Protein AF-A0AAD1IYG6-F1 (afdb_monomer_lite)

Sequence (129 aa):
MPATPATAAPDPCAASQVAKTVAAVATNTSNYLAANPETDQALTTIAQQQAGPASLASLKAYLDANPQVGSDMQKLQQPLTNLSGRCKLPVTIPQVLGLMQAAQQSGAAQPAAPAAASPVSPAAATGHR

Organism: Mycolicibacterium monacense (NCBI:txid85693)

Structure (mmCIF, N/CA/C/O backbone):
data_AF-A0AAD1IYG6-F1
#
_entry.id   AF-A0AAD1IYG6-F1
#
loop_
_atom_site.group_PDB
_atom_site.id
_atom_site.type_symbol
_atom_site.label_atom_id
_atom_site.label_alt_id
_atom_site.label_comp_id
_atom_site.label_asym_id
_atom_site.label_entity_id
_atom_site.label_seq_id
_atom_site.pdbx_PDB_ins_code
_atom_site.Cartn_x
_atom_site.Cartn_y
_atom_site.Cartn_z
_atom_site.occupancy
_atom_site.B_iso_or_equiv
_atom_site.auth_seq_id
_atom_site.auth_comp_id
_atom_site.auth_asym_id
_atom_site.auth_atom_id
_atom_site.pdbx_PDB_model_num
ATOM 1 N N . MET A 1 1 ? 24.039 2.087 -46.076 1.00 47.62 1 MET A N 1
ATOM 2 C CA . MET A 1 1 ? 22.721 2.226 -45.417 1.00 47.62 1 MET A CA 1
ATOM 3 C C . MET A 1 1 ? 22.950 2.113 -43.918 1.00 47.62 1 MET A C 1
ATOM 5 O O . MET A 1 1 ? 23.668 1.190 -43.545 1.00 47.62 1 MET A O 1
ATOM 9 N N . PRO A 1 2 ? 22.460 3.033 -43.071 1.00 52.16 2 PRO A N 1
ATOM 10 C CA . PRO A 1 2 ? 22.592 2.865 -41.630 1.00 52.16 2 PRO A CA 1
ATOM 11 C C . PRO A 1 2 ? 21.706 1.695 -41.185 1.00 52.16 2 PRO A C 1
ATOM 13 O O . PRO A 1 2 ? 20.544 1.605 -41.578 1.00 52.16 2 PRO A O 1
ATOM 16 N N . ALA A 1 3 ? 22.282 0.772 -40.417 1.00 55.09 3 ALA A N 1
ATOM 17 C CA . ALA A 1 3 ? 21.564 -0.352 -39.839 1.00 55.09 3 ALA A CA 1
ATOM 18 C C . ALA A 1 3 ? 20.561 0.170 -38.803 1.00 55.09 3 ALA A C 1
ATOM 20 O O . ALA A 1 3 ? 20.937 0.870 -37.863 1.00 55.09 3 ALA A O 1
ATOM 21 N N . THR A 1 4 ? 19.284 -0.169 -38.970 1.00 54.47 4 THR A N 1
ATOM 22 C CA . THR A 1 4 ? 18.278 -0.005 -37.920 1.00 54.47 4 THR A CA 1
ATOM 23 C C . THR A 1 4 ? 18.722 -0.810 -36.699 1.00 54.47 4 THR A C 1
ATOM 25 O O . THR A 1 4 ? 18.929 -2.020 -36.844 1.00 54.47 4 THR A O 1
ATOM 28 N N . PRO A 1 5 ? 18.883 -0.198 -35.511 1.00 55.72 5 PRO A N 1
ATOM 29 C CA . PRO A 1 5 ? 19.159 -0.967 -34.311 1.00 55.72 5 PRO A CA 1
ATOM 30 C C . PRO A 1 5 ? 17.993 -1.933 -34.103 1.00 55.72 5 PRO A C 1
ATOM 32 O O . PRO A 1 5 ? 16.830 -1.524 -34.084 1.00 55.72 5 PRO A O 1
ATOM 35 N N . ALA A 1 6 ? 18.301 -3.225 -33.995 1.00 56.22 6 ALA A N 1
ATOM 36 C CA . ALA A 1 6 ? 17.322 -4.218 -33.593 1.00 56.22 6 ALA A CA 1
ATOM 37 C C . ALA A 1 6 ? 16.763 -3.769 -32.240 1.00 56.22 6 ALA A C 1
ATOM 39 O O . ALA A 1 6 ? 17.491 -3.716 -31.248 1.00 56.22 6 ALA A O 1
ATOM 40 N N . THR A 1 7 ? 15.492 -3.366 -32.210 1.00 59.81 7 THR A N 1
ATOM 41 C CA . THR A 1 7 ? 14.829 -3.039 -30.951 1.00 59.81 7 THR A CA 1
ATOM 42 C C . THR A 1 7 ? 14.730 -4.350 -30.191 1.00 59.81 7 THR A C 1
ATOM 44 O O . THR A 1 7 ? 13.936 -5.217 -30.552 1.00 59.81 7 THR A O 1
ATOM 47 N N . ALA A 1 8 ? 15.602 -4.540 -29.200 1.00 62.06 8 ALA A N 1
ATOM 48 C CA . ALA A 1 8 ? 15.489 -5.663 -28.289 1.00 62.06 8 ALA A CA 1
ATOM 49 C C . ALA A 1 8 ? 14.062 -5.663 -27.729 1.00 62.06 8 ALA A C 1
ATOM 51 O O . ALA A 1 8 ? 13.551 -4.610 -27.330 1.00 62.06 8 ALA A O 1
ATOM 52 N N . ALA A 1 9 ? 13.403 -6.825 -27.747 1.00 64.31 9 ALA A N 1
ATOM 53 C CA . ALA A 1 9 ? 12.106 -6.967 -27.106 1.00 64.31 9 ALA A CA 1
ATOM 54 C C . ALA A 1 9 ? 12.222 -6.450 -25.658 1.00 64.31 9 ALA A C 1
ATOM 56 O O . ALA A 1 9 ? 13.238 -6.725 -25.012 1.00 64.31 9 ALA A O 1
ATOM 57 N N . PRO A 1 10 ? 11.242 -5.679 -25.150 1.00 68.62 10 PRO A N 1
ATOM 58 C CA . PRO A 1 10 ? 11.333 -5.114 -23.813 1.00 68.62 10 PRO A CA 1
ATOM 59 C C . PRO A 1 10 ? 11.577 -6.222 -22.790 1.00 68.62 10 PRO A C 1
ATOM 61 O O . PRO A 1 10 ? 10.782 -7.157 -22.704 1.00 68.62 10 PRO A O 1
ATOM 64 N N . ASP A 1 11 ? 12.658 -6.107 -22.018 1.00 80.12 11 ASP A N 1
ATOM 65 C CA . ASP A 1 11 ? 12.916 -7.026 -20.914 1.00 80.12 11 ASP A CA 1
ATOM 66 C C . ASP A 1 11 ? 11.735 -6.926 -19.928 1.00 80.12 11 ASP A C 1
ATOM 68 O O . ASP A 1 11 ? 11.467 -5.834 -19.407 1.00 80.12 11 ASP A O 1
ATOM 72 N N . PRO A 1 12 ? 10.990 -8.023 -19.684 1.00 75.25 12 PRO A N 1
ATOM 73 C CA . PRO A 1 12 ? 9.839 -8.015 -18.784 1.00 75.25 12 PRO A CA 1
ATOM 74 C C . PRO A 1 12 ? 10.219 -7.659 -17.339 1.00 75.25 12 PRO A C 1
ATOM 76 O O . PRO A 1 12 ? 9.344 -7.289 -16.561 1.00 75.25 12 PRO A O 1
ATOM 79 N N . CYS A 1 13 ? 11.503 -7.745 -16.998 1.00 86.19 13 CYS A N 1
ATOM 80 C CA . CYS A 1 13 ? 12.087 -7.441 -15.701 1.00 86.19 13 CYS A CA 1
ATOM 81 C C . CYS A 1 13 ? 12.861 -6.120 -15.675 1.00 86.19 13 CYS A C 1
ATOM 83 O O . CYS A 1 13 ? 13.423 -5.761 -14.638 1.00 86.19 13 CYS A O 1
ATOM 85 N N . ALA A 1 14 ? 12.862 -5.360 -16.775 1.00 88.81 14 ALA A N 1
ATOM 86 C CA . ALA A 1 14 ? 13.403 -4.010 -16.770 1.00 88.81 14 ALA A CA 1
ATOM 87 C C . ALA A 1 14 ? 12.715 -3.154 -15.697 1.00 88.81 14 ALA A C 1
ATOM 89 O O . ALA A 1 14 ? 11.498 -3.223 -15.504 1.00 88.81 14 ALA A O 1
ATOM 90 N N . ALA A 1 15 ? 13.476 -2.256 -15.069 1.00 85.94 15 ALA A N 1
ATOM 91 C CA . ALA A 1 15 ? 12.954 -1.321 -14.071 1.00 85.94 15 ALA A CA 1
ATOM 92 C C . ALA A 1 15 ? 11.746 -0.510 -14.586 1.00 85.94 15 ALA A C 1
ATOM 94 O O . ALA A 1 15 ? 10.819 -0.225 -13.833 1.00 85.94 15 ALA A O 1
ATOM 95 N N . SER A 1 16 ? 11.708 -0.195 -15.885 1.00 86.69 16 SER A N 1
ATOM 96 C CA . SER A 1 16 ? 10.571 0.478 -16.522 1.00 86.69 16 SER A CA 1
ATOM 97 C C . SER A 1 16 ? 9.292 -0.370 -16.537 1.00 86.69 16 SER A C 1
ATOM 99 O O . SER A 1 16 ? 8.202 0.182 -16.395 1.00 86.69 16 SER A O 1
ATOM 101 N N . GLN A 1 17 ? 9.389 -1.697 -16.665 1.00 88.81 17 GLN A N 1
ATOM 102 C CA . GLN A 1 17 ? 8.239 -2.606 -16.569 1.00 88.81 17 GLN A CA 1
ATOM 103 C C . GLN A 1 17 ? 7.797 -2.811 -15.118 1.00 88.81 17 GLN A C 1
ATOM 105 O O . GLN A 1 17 ? 6.596 -2.858 -14.841 1.00 88.81 17 GLN A O 1
ATOM 110 N N . VAL A 1 18 ? 8.747 -2.834 -14.177 1.00 88.88 18 VAL A N 1
ATOM 111 C CA . VAL A 1 18 ? 8.444 -2.813 -12.738 1.00 88.88 18 VAL A CA 1
ATOM 112 C C . VAL A 1 18 ? 7.662 -1.553 -12.378 1.00 88.88 18 VAL A C 1
ATOM 114 O O . VAL A 1 18 ? 6.582 -1.654 -11.801 1.00 88.88 18 VAL A O 1
ATOM 117 N N . ALA A 1 19 ? 8.135 -0.378 -12.797 1.00 90.19 19 ALA A N 1
ATOM 118 C CA . ALA A 1 19 ? 7.451 0.890 -12.554 1.00 90.19 19 ALA A CA 1
ATOM 119 C C . ALA A 1 19 ? 6.042 0.923 -13.169 1.00 90.19 19 ALA A C 1
ATOM 121 O O . ALA A 1 19 ? 5.095 1.332 -12.500 1.00 90.19 19 ALA A O 1
ATOM 122 N N . LYS A 1 20 ? 5.872 0.433 -14.407 1.00 91.12 20 LYS A N 1
ATOM 123 C CA . LYS A 1 20 ? 4.544 0.296 -15.037 1.00 91.12 20 LYS A CA 1
ATOM 124 C C . LYS A 1 20 ? 3.612 -0.609 -14.235 1.00 91.12 20 LYS A C 1
ATOM 126 O O . LYS A 1 20 ? 2.438 -0.291 -14.081 1.00 91.12 20 LYS A O 1
ATOM 131 N N . THR A 1 21 ? 4.134 -1.712 -13.707 1.00 91.56 21 THR A N 1
ATOM 132 C CA . THR A 1 21 ? 3.357 -2.642 -12.879 1.00 91.56 21 THR A CA 1
ATOM 133 C C . THR A 1 21 ? 2.930 -1.981 -11.573 1.00 91.56 21 THR A C 1
ATOM 135 O O . THR A 1 21 ? 1.760 -2.058 -11.209 1.00 91.56 21 THR A O 1
ATOM 138 N N . VAL A 1 22 ? 3.840 -1.273 -10.899 1.00 92.75 22 VAL A N 1
ATOM 139 C CA . VAL A 1 22 ? 3.526 -0.506 -9.682 1.00 92.75 22 VAL A CA 1
ATOM 140 C C . VAL A 1 22 ? 2.464 0.558 -9.965 1.00 92.75 22 VAL A C 1
ATOM 142 O O . VAL A 1 22 ? 1.501 0.664 -9.210 1.00 92.75 22 VAL A O 1
ATOM 145 N N . ALA A 1 23 ? 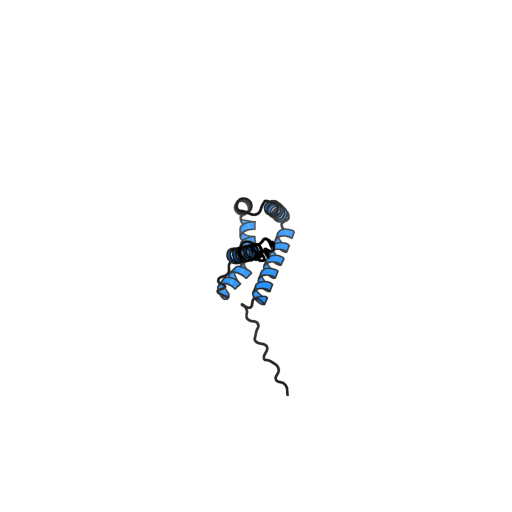2.589 1.296 -11.072 1.00 94.31 23 ALA A N 1
ATOM 146 C CA . ALA A 1 23 ? 1.595 2.286 -11.479 1.00 94.31 23 ALA A CA 1
ATOM 147 C C . ALA A 1 23 ? 0.215 1.648 -11.705 1.00 94.31 23 ALA A C 1
ATOM 149 O O . ALA A 1 23 ? -0.777 2.154 -11.191 1.00 94.31 23 ALA A O 1
ATOM 150 N N . ALA A 1 24 ? 0.148 0.504 -12.393 1.00 94.88 24 ALA A N 1
ATOM 151 C CA . ALA A 1 24 ? -1.108 -0.214 -12.606 1.00 94.88 24 ALA A CA 1
ATOM 152 C C . ALA A 1 24 ? -1.744 -0.693 -11.288 1.00 94.88 24 ALA A C 1
ATOM 154 O O . ALA A 1 24 ? -2.951 -0.551 -11.099 1.00 94.88 24 ALA A O 1
ATOM 155 N N . VAL A 1 25 ? -0.944 -1.218 -10.353 1.00 95.81 25 VAL A N 1
ATOM 156 C CA . VAL A 1 25 ? -1.416 -1.608 -9.011 1.00 95.81 25 VAL A CA 1
ATOM 157 C C . VAL A 1 25 ? -1.958 -0.401 -8.247 1.00 95.81 25 VAL A C 1
ATOM 159 O O . VAL A 1 25 ? -3.028 -0.494 -7.642 1.00 95.81 25 VAL A O 1
ATOM 162 N N . ALA A 1 26 ? -1.260 0.736 -8.301 1.00 96.25 26 ALA A N 1
ATOM 163 C CA . ALA A 1 26 ? -1.702 1.969 -7.662 1.00 96.25 26 ALA A CA 1
ATOM 164 C C . ALA A 1 26 ? -3.028 2.459 -8.264 1.00 96.25 26 ALA A C 1
ATOM 166 O O . ALA A 1 26 ? -3.975 2.679 -7.518 1.00 96.25 26 ALA A O 1
ATOM 167 N N . THR A 1 27 ? -3.143 2.530 -9.595 1.00 97.94 27 THR A N 1
ATOM 168 C CA . THR A 1 27 ? -4.389 2.914 -10.279 1.00 97.94 27 THR A CA 1
ATOM 169 C C . THR A 1 27 ? -5.548 1.988 -9.919 1.00 97.94 27 THR A C 1
ATOM 171 O O . THR A 1 27 ? -6.637 2.461 -9.602 1.00 97.94 27 THR A O 1
ATOM 174 N N . ASN A 1 28 ? -5.329 0.672 -9.919 1.00 97.44 28 ASN A N 1
ATOM 175 C CA . ASN A 1 28 ? -6.384 -0.280 -9.576 1.00 97.44 28 ASN A CA 1
ATOM 176 C C . ASN A 1 28 ? -6.802 -0.160 -8.107 1.00 97.44 28 ASN A C 1
ATOM 178 O O . ASN A 1 28 ? -7.990 -0.240 -7.804 1.00 97.44 28 ASN A O 1
ATOM 182 N N . THR A 1 29 ? -5.846 0.083 -7.208 1.00 97.44 29 THR A N 1
ATOM 183 C CA . THR A 1 29 ? -6.136 0.369 -5.797 1.00 97.44 29 THR A CA 1
ATOM 184 C C . THR A 1 29 ? -6.938 1.658 -5.652 1.00 97.44 29 THR A C 1
ATOM 186 O O . THR A 1 29 ? -7.952 1.652 -4.963 1.00 97.44 29 THR A O 1
ATOM 189 N N . SER A 1 30 ? -6.561 2.737 -6.345 1.00 97.62 30 SER A N 1
ATOM 190 C CA . SER A 1 30 ? -7.327 3.991 -6.346 1.00 97.62 30 SER A CA 1
ATOM 191 C C . SER A 1 30 ? -8.767 3.783 -6.817 1.00 97.62 30 SER A C 1
ATOM 193 O O . SER A 1 30 ? -9.692 4.249 -6.160 1.00 97.62 30 SER A O 1
ATOM 195 N N . ASN A 1 31 ? -8.972 3.039 -7.908 1.00 98.44 31 ASN A N 1
ATOM 196 C CA . ASN A 1 31 ? -10.312 2.734 -8.416 1.00 98.44 31 ASN A CA 1
ATOM 197 C C . ASN A 1 31 ? -11.131 1.905 -7.418 1.00 98.44 31 ASN A C 1
ATOM 199 O O . ASN A 1 31 ? -12.315 2.168 -7.225 1.00 98.44 31 ASN A O 1
ATOM 203 N N . TYR A 1 32 ? -10.503 0.916 -6.774 1.00 98.12 32 TYR A N 1
ATOM 204 C CA . TYR A 1 32 ? -11.151 0.117 -5.738 1.00 98.12 32 TYR A CA 1
ATOM 205 C C . TYR A 1 32 ? -11.583 0.985 -4.556 1.00 98.12 32 TYR A C 1
ATOM 207 O O . TYR A 1 32 ? -12.734 0.903 -4.143 1.00 98.12 32 TYR A O 1
ATOM 215 N N . LEU A 1 33 ? -10.696 1.833 -4.033 1.00 98.00 33 LEU A N 1
ATOM 216 C CA . LEU A 1 33 ? -11.011 2.692 -2.891 1.00 98.00 33 LEU A CA 1
ATOM 217 C C . LEU A 1 33 ? -12.119 3.694 -3.231 1.00 98.00 33 LEU A C 1
ATOM 219 O O . LEU A 1 33 ? -13.086 3.798 -2.485 1.00 98.00 33 LEU A O 1
ATOM 223 N N . ALA A 1 34 ? -12.072 4.321 -4.408 1.00 98.00 34 ALA A N 1
ATOM 224 C CA . ALA A 1 34 ? -13.140 5.214 -4.863 1.00 98.00 34 ALA A CA 1
ATOM 225 C C . ALA A 1 34 ? -14.512 4.515 -4.969 1.00 98.00 34 ALA A C 1
ATOM 227 O O . ALA A 1 34 ? -15.545 5.137 -4.728 1.00 98.00 34 ALA A O 1
ATOM 228 N N . ALA A 1 35 ? -14.533 3.221 -5.307 1.00 98.44 35 ALA A N 1
ATOM 229 C CA . ALA A 1 35 ? -15.750 2.408 -5.336 1.00 98.44 35 ALA A CA 1
ATOM 230 C C . ALA A 1 35 ? -16.177 1.877 -3.951 1.00 98.44 35 ALA A C 1
ATOM 232 O O . ALA A 1 35 ? -17.300 1.397 -3.806 1.00 98.44 35 ALA A O 1
ATOM 233 N N . ASN A 1 36 ? -15.306 1.963 -2.941 1.00 98.12 36 ASN A N 1
ATOM 234 C CA . ASN A 1 36 ? -15.524 1.475 -1.579 1.00 98.12 36 ASN A CA 1
ATOM 235 C C . ASN A 1 36 ? -15.283 2.617 -0.569 1.00 98.12 36 ASN A C 1
ATOM 237 O O . ASN A 1 36 ? -14.283 2.595 0.152 1.00 98.12 36 ASN A O 1
ATOM 241 N N . PRO A 1 37 ? -16.185 3.617 -0.488 1.00 98.06 37 PRO A N 1
ATOM 242 C CA . PRO A 1 37 ? -15.954 4.842 0.287 1.00 98.06 37 PRO A CA 1
ATOM 243 C C . PRO A 1 37 ? -15.759 4.601 1.791 1.00 98.06 37 PRO A C 1
ATOM 245 O O . PRO A 1 37 ? -15.029 5.341 2.442 1.00 98.06 37 PRO A O 1
ATOM 248 N N . GLU A 1 38 ? -16.363 3.552 2.355 1.00 97.56 38 GLU A N 1
ATOM 249 C CA . GLU A 1 38 ? -16.123 3.159 3.749 1.00 97.56 38 GLU A CA 1
ATOM 250 C C . GLU A 1 38 ? -14.673 2.700 3.963 1.00 97.56 38 GLU A C 1
ATOM 252 O O . GLU A 1 38 ? -14.011 3.124 4.912 1.00 97.56 38 GLU A O 1
ATOM 257 N N . THR A 1 39 ? -14.153 1.872 3.052 1.00 97.88 39 THR A N 1
ATOM 258 C CA . THR A 1 39 ? -12.755 1.437 3.072 1.00 97.88 39 THR A CA 1
ATOM 259 C C . THR A 1 39 ? -11.805 2.595 2.833 1.00 97.88 39 THR A C 1
ATOM 261 O O . THR A 1 39 ? -10.816 2.716 3.553 1.00 97.88 39 THR A O 1
ATOM 264 N N . ASP A 1 40 ? -12.099 3.459 1.867 1.00 98.25 40 ASP A N 1
ATOM 265 C CA . ASP A 1 40 ? -11.279 4.637 1.584 1.00 98.25 40 ASP A CA 1
ATOM 266 C C . ASP A 1 40 ? -11.160 5.551 2.808 1.00 98.25 40 ASP A C 1
ATOM 268 O O . ASP A 1 40 ? -10.056 5.924 3.213 1.00 98.25 40 ASP A O 1
ATOM 272 N N . GLN A 1 41 ? -12.284 5.820 3.477 1.00 98.44 41 GLN A N 1
ATOM 273 C CA . GLN A 1 41 ? -12.301 6.620 4.696 1.00 98.44 41 GLN A CA 1
ATOM 274 C C . GLN A 1 41 ? -11.522 5.944 5.831 1.00 98.44 41 GLN A C 1
ATOM 276 O O . GLN A 1 41 ? -10.705 6.595 6.486 1.00 98.44 41 GLN A O 1
ATOM 281 N N . ALA A 1 42 ? -11.733 4.645 6.059 1.00 97.69 42 ALA A N 1
ATOM 282 C CA . ALA A 1 42 ? -11.042 3.906 7.111 1.00 97.69 42 ALA A CA 1
ATOM 283 C C . ALA A 1 42 ? -9.522 3.889 6.891 1.00 97.69 42 ALA A C 1
ATOM 285 O O . ALA A 1 42 ? -8.755 4.209 7.804 1.00 97.69 42 ALA A O 1
ATOM 286 N N . LEU A 1 43 ? -9.078 3.572 5.672 1.00 96.56 43 LEU A N 1
ATOM 287 C CA . LEU A 1 43 ? -7.659 3.560 5.328 1.00 96.56 43 LEU A CA 1
ATOM 288 C C . LEU A 1 43 ? -7.052 4.965 5.362 1.00 96.56 43 LEU A C 1
ATOM 290 O O . LEU A 1 43 ? -5.919 5.109 5.818 1.00 96.56 43 LEU A O 1
ATOM 294 N N . THR A 1 44 ? -7.801 6.001 4.976 1.00 97.00 44 THR A N 1
ATOM 295 C CA . THR A 1 44 ? -7.379 7.404 5.114 1.00 97.00 44 THR A CA 1
ATOM 296 C C . THR A 1 44 ? -7.158 7.774 6.578 1.00 97.00 44 THR A C 1
ATOM 298 O O . THR A 1 44 ? -6.113 8.325 6.925 1.00 97.00 44 THR A O 1
ATOM 301 N N . THR A 1 45 ? -8.090 7.430 7.469 1.00 97.69 45 THR A N 1
ATOM 302 C CA . THR A 1 45 ? -7.932 7.667 8.911 1.00 97.69 45 THR A CA 1
ATOM 303 C C . THR A 1 45 ? -6.740 6.900 9.483 1.00 97.69 45 THR A C 1
ATOM 305 O O . THR A 1 45 ? -5.994 7.447 10.293 1.00 97.69 45 THR A O 1
ATOM 308 N N . ILE A 1 46 ? -6.510 5.658 9.049 1.00 96.44 46 ILE A N 1
ATOM 309 C CA . ILE A 1 46 ? -5.333 4.880 9.461 1.00 96.44 46 ILE A CA 1
ATOM 310 C C . ILE A 1 46 ? -4.040 5.527 8.948 1.00 96.44 46 ILE A C 1
ATOM 312 O O . ILE A 1 46 ? -3.069 5.617 9.695 1.00 96.44 46 ILE A O 1
ATOM 316 N N . ALA A 1 47 ? -4.026 6.023 7.710 1.00 93.69 47 ALA A N 1
ATOM 317 C CA . ALA A 1 47 ? -2.868 6.681 7.107 1.00 93.69 47 ALA A CA 1
ATOM 318 C C . ALA A 1 47 ? -2.519 8.029 7.763 1.00 93.69 47 ALA A C 1
ATOM 320 O O . ALA A 1 47 ? -1.366 8.450 7.717 1.00 93.69 47 ALA A O 1
ATOM 321 N N . GLN A 1 48 ? -3.493 8.698 8.387 1.00 96.25 48 GLN A N 1
ATOM 322 C CA . GLN A 1 48 ? -3.274 9.918 9.172 1.00 96.25 48 GLN A CA 1
ATOM 323 C C . GLN A 1 48 ? -2.645 9.647 10.545 1.00 96.25 48 GLN A C 1
ATOM 325 O O . GLN A 1 48 ? -2.147 10.574 11.185 1.00 96.25 48 GLN A O 1
ATOM 330 N N . GLN A 1 49 ? -2.662 8.397 11.020 1.00 95.19 49 GLN A N 1
ATOM 331 C CA . GLN A 1 49 ? -1.944 8.027 12.236 1.00 95.19 49 GLN A CA 1
ATOM 332 C C . GLN A 1 49 ? -0.434 8.159 12.009 1.00 95.19 49 GLN A C 1
ATOM 334 O O . GLN A 1 49 ? 0.066 8.023 10.892 1.00 95.19 49 GLN A O 1
ATOM 339 N N . GLN A 1 50 ? 0.321 8.362 13.090 1.00 92.31 50 GLN A N 1
ATOM 340 C CA . GLN A 1 50 ? 1.778 8.331 13.022 1.00 92.31 50 GLN A CA 1
ATOM 341 C C . GLN A 1 50 ? 2.234 7.004 12.384 1.00 92.31 50 GLN A C 1
ATOM 343 O O . GLN A 1 50 ? 1.842 5.913 12.819 1.00 92.31 50 GLN A O 1
ATOM 348 N N . ALA A 1 51 ? 3.066 7.093 11.345 1.00 89.19 51 ALA A N 1
ATOM 349 C CA . ALA A 1 51 ? 3.637 5.916 10.706 1.00 89.19 51 ALA A CA 1
ATOM 350 C C . ALA A 1 51 ? 4.409 5.079 11.738 1.00 89.19 51 ALA A C 1
ATOM 352 O O . ALA A 1 51 ? 5.226 5.610 12.495 1.00 89.19 51 ALA A O 1
ATOM 353 N N . GLY A 1 52 ? 4.148 3.772 11.780 1.00 89.31 52 GLY A N 1
ATOM 354 C CA . GLY A 1 52 ? 4.812 2.868 12.710 1.00 89.31 52 GLY A CA 1
ATOM 355 C C . GLY A 1 52 ? 3.999 1.612 13.030 1.00 89.31 52 GLY A C 1
ATOM 356 O O . GLY A 1 52 ? 3.002 1.317 12.371 1.00 89.31 52 GLY A O 1
ATOM 357 N N . PRO A 1 53 ? 4.401 0.858 14.066 1.00 91.38 53 PRO A N 1
ATOM 358 C CA . PRO A 1 53 ? 3.734 -0.387 14.446 1.00 91.38 53 PRO A CA 1
ATOM 359 C C . PRO A 1 53 ? 2.246 -0.214 14.778 1.00 91.38 53 PRO A C 1
ATOM 361 O O . PRO A 1 53 ? 1.449 -1.099 14.483 1.00 91.38 53 PRO A O 1
ATOM 364 N N . ALA A 1 54 ? 1.862 0.932 15.351 1.00 91.69 54 ALA A N 1
ATOM 365 C CA . ALA A 1 54 ? 0.476 1.22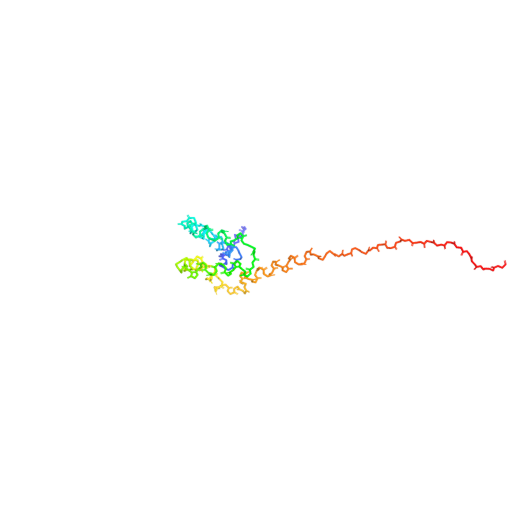3 15.711 1.00 91.69 54 ALA A CA 1
ATOM 366 C C . ALA A 1 54 ? -0.438 1.358 14.480 1.00 91.69 54 ALA A C 1
ATOM 368 O O . ALA A 1 54 ? -1.490 0.727 14.437 1.00 91.69 54 ALA A O 1
ATOM 369 N N . SER A 1 55 ? -0.023 2.104 13.450 1.00 93.19 55 SER A N 1
ATOM 370 C CA . SER A 1 55 ? -0.797 2.230 12.205 1.00 93.19 55 SER A CA 1
ATOM 371 C C . SER A 1 55 ? -0.887 0.905 11.447 1.00 93.19 55 SER A C 1
ATOM 373 O O . SER A 1 55 ? -1.943 0.579 10.906 1.00 93.19 55 SER A O 1
ATOM 375 N N . LEU A 1 56 ? 0.166 0.081 11.482 1.00 93.56 56 LEU A N 1
ATOM 376 C CA . LEU A 1 56 ? 0.124 -1.280 10.935 1.00 93.56 56 LEU A CA 1
ATOM 377 C C . LEU A 1 56 ? -0.833 -2.199 11.709 1.00 93.56 56 LEU A C 1
ATOM 379 O O . LEU A 1 56 ? -1.542 -2.993 11.092 1.00 93.56 56 LEU A O 1
ATOM 383 N N . ALA A 1 57 ? -0.885 -2.086 13.038 1.00 95.69 57 ALA A N 1
ATOM 384 C CA . ALA A 1 57 ? -1.836 -2.832 13.858 1.00 95.69 57 ALA A CA 1
ATOM 385 C C . ALA A 1 57 ? -3.285 -2.408 13.563 1.00 95.69 57 ALA A C 1
ATOM 387 O O . ALA A 1 57 ? -4.141 -3.274 13.394 1.00 95.69 57 ALA A O 1
ATOM 388 N N . SER A 1 58 ? -3.544 -1.104 13.418 1.00 97.12 58 SER A N 1
ATOM 389 C CA . SER A 1 58 ? -4.850 -0.569 13.005 1.00 97.12 58 SER A CA 1
ATOM 390 C C . SER A 1 58 ? -5.266 -1.083 11.624 1.00 97.12 58 SER A C 1
ATOM 392 O O . SER A 1 58 ? -6.393 -1.547 11.452 1.00 97.12 58 SER A O 1
ATOM 394 N N . LEU A 1 59 ? -4.346 -1.067 10.652 1.00 96.31 59 LEU A N 1
ATOM 395 C CA . LEU A 1 59 ? -4.578 -1.634 9.322 1.00 96.31 59 LEU A CA 1
ATOM 396 C C . LEU A 1 59 ? -4.918 -3.122 9.399 1.00 96.31 59 LEU A C 1
ATOM 398 O O . LEU A 1 59 ? -5.892 -3.565 8.795 1.00 96.31 59 LEU A O 1
ATOM 402 N N . LYS A 1 60 ? -4.142 -3.894 10.165 1.00 95.88 60 LYS A N 1
ATOM 403 C CA . LYS A 1 60 ? -4.400 -5.321 10.353 1.00 95.88 60 LYS A CA 1
ATOM 404 C C . LYS A 1 60 ? -5.774 -5.567 10.977 1.00 95.88 60 LYS A C 1
ATOM 406 O O . LYS A 1 60 ? -6.519 -6.384 10.450 1.00 95.88 60 LYS A O 1
ATOM 411 N N . ALA A 1 61 ? -6.119 -4.855 12.048 1.00 97.81 61 ALA A N 1
ATOM 412 C CA . ALA A 1 61 ? -7.414 -4.992 12.708 1.00 97.81 61 ALA A CA 1
ATOM 413 C C . ALA A 1 61 ? -8.575 -4.683 11.750 1.00 97.81 61 ALA A C 1
ATOM 415 O O . ALA A 1 61 ? -9.563 -5.415 11.722 1.00 97.81 61 ALA A O 1
ATOM 416 N N . TYR A 1 62 ? -8.432 -3.646 10.918 1.00 97.75 62 TYR A N 1
ATOM 417 C CA . TYR A 1 62 ? -9.418 -3.323 9.891 1.00 97.75 62 TYR A CA 1
ATOM 418 C C . TYR A 1 62 ? -9.576 -4.457 8.867 1.00 97.75 62 TYR A C 1
ATOM 420 O O . TYR A 1 62 ? -10.700 -4.864 8.583 1.00 97.75 62 TYR A O 1
ATOM 428 N N . LEU A 1 63 ? -8.477 -5.003 8.339 1.00 97.12 63 LEU A N 1
ATOM 429 C CA . LEU A 1 63 ? -8.532 -6.094 7.358 1.00 97.12 63 LEU A CA 1
ATOM 430 C C . LEU A 1 63 ? -9.041 -7.415 7.959 1.00 97.12 63 LEU A C 1
ATOM 432 O O . LEU A 1 63 ? -9.744 -8.151 7.271 1.00 97.12 63 LEU A O 1
ATOM 436 N N . ASP A 1 64 ? -8.737 -7.703 9.228 1.00 97.31 64 ASP A N 1
ATOM 437 C CA . ASP A 1 64 ? -9.256 -8.880 9.939 1.00 97.31 64 ASP A CA 1
ATOM 438 C C . ASP A 1 64 ? -10.784 -8.778 10.137 1.00 97.31 64 ASP A C 1
ATOM 440 O O . ASP A 1 64 ? -11.493 -9.776 10.013 1.00 97.31 64 ASP A O 1
ATOM 444 N N . ALA A 1 65 ? -11.305 -7.569 10.387 1.00 98.12 65 ALA A N 1
ATOM 445 C CA . ALA A 1 65 ? -12.744 -7.304 10.461 1.00 98.12 65 ALA A CA 1
ATOM 446 C C . ALA A 1 65 ? -13.429 -7.265 9.080 1.00 98.12 65 ALA A C 1
ATOM 448 O O . ALA A 1 65 ? -14.634 -7.490 8.982 1.00 98.12 65 ALA A O 1
ATOM 449 N N . ASN A 1 66 ? -12.666 -7.007 8.013 1.00 98.12 66 ASN A N 1
ATOM 450 C CA . ASN A 1 66 ? -13.148 -6.861 6.640 1.00 98.12 66 ASN A CA 1
ATOM 451 C C . ASN A 1 66 ? -12.433 -7.853 5.700 1.00 98.12 66 ASN A C 1
ATOM 453 O O . ASN A 1 66 ? -11.656 -7.443 4.830 1.00 98.12 66 ASN A O 1
ATOM 457 N N . PRO A 1 67 ? -12.689 -9.170 5.825 1.00 97.38 67 PRO A N 1
ATOM 458 C CA . PRO A 1 67 ? -11.936 -10.199 5.102 1.00 97.38 67 PRO A CA 1
ATOM 459 C C . PRO A 1 67 ? -12.083 -10.102 3.578 1.00 97.38 67 PRO A C 1
ATOM 461 O O . PRO A 1 67 ? -11.159 -10.456 2.843 1.00 97.38 67 PRO A O 1
ATOM 464 N N . GLN A 1 68 ? -13.212 -9.582 3.085 1.00 97.62 68 GLN A N 1
ATOM 465 C CA . GLN A 1 68 ? -13.400 -9.311 1.660 1.00 97.62 68 GLN A CA 1
ATOM 466 C C . GLN A 1 68 ? -12.443 -8.217 1.168 1.00 97.62 68 GLN A C 1
ATOM 468 O O . GLN A 1 68 ? -11.760 -8.421 0.167 1.00 97.62 68 GLN A O 1
ATOM 473 N N . VAL A 1 69 ? -12.309 -7.115 1.916 1.00 97.81 69 VAL A N 1
ATOM 474 C CA . VAL A 1 69 ? -11.347 -6.046 1.604 1.00 97.81 69 VAL A CA 1
ATOM 475 C C . VAL A 1 69 ? -9.920 -6.581 1.638 1.00 97.81 69 VAL A C 1
ATOM 477 O O . VAL A 1 69 ? -9.137 -6.310 0.731 1.00 97.81 69 VAL A O 1
ATOM 480 N N . GLY A 1 70 ? -9.587 -7.409 2.632 1.00 96.31 70 GLY A N 1
ATOM 481 C CA . GLY A 1 70 ? -8.300 -8.105 2.683 1.00 96.31 70 GLY A CA 1
ATOM 482 C C . GLY A 1 70 ? -8.029 -8.947 1.432 1.00 96.31 70 GLY A C 1
ATOM 483 O O . GLY A 1 70 ? -6.954 -8.841 0.838 1.00 96.31 70 GLY A O 1
ATOM 484 N N . SER A 1 71 ? -9.009 -9.742 0.992 1.00 97.62 71 SER A N 1
ATOM 485 C CA . SER A 1 71 ? -8.900 -10.553 -0.227 1.00 97.62 71 SER A CA 1
ATOM 486 C C . SER A 1 71 ? -8.711 -9.694 -1.477 1.00 97.62 71 SER A C 1
ATOM 488 O O . SER A 1 71 ? -7.867 -9.999 -2.321 1.00 97.62 71 SER A O 1
ATOM 490 N N . ASP A 1 72 ? -9.453 -8.598 -1.598 1.00 97.50 72 ASP A N 1
ATOM 491 C CA . ASP A 1 72 ? -9.360 -7.717 -2.758 1.00 97.50 72 ASP A CA 1
ATOM 492 C C . ASP A 1 72 ? -8.028 -6.958 -2.786 1.00 97.50 72 ASP A C 1
ATOM 494 O O . ASP A 1 72 ? -7.375 -6.916 -3.829 1.00 97.50 72 ASP A O 1
ATOM 498 N N . MET A 1 73 ? -7.540 -6.479 -1.639 1.00 94.75 73 MET A N 1
ATOM 499 C CA . MET A 1 73 ? -6.204 -5.881 -1.515 1.00 94.75 73 MET A CA 1
ATOM 500 C C . MET A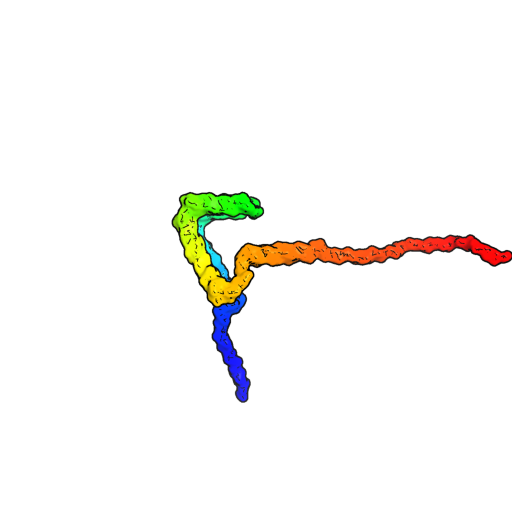 1 73 ? -5.095 -6.865 -1.905 1.00 94.75 73 MET A C 1
ATOM 502 O O . MET A 1 73 ? -4.149 -6.490 -2.601 1.00 94.75 73 MET A O 1
ATOM 506 N N . GLN A 1 74 ? -5.220 -8.141 -1.530 1.00 94.69 74 GLN A N 1
ATOM 507 C CA . GLN A 1 74 ? -4.284 -9.181 -1.968 1.00 94.69 74 GLN A CA 1
ATOM 508 C C . GLN A 1 74 ? -4.338 -9.413 -3.483 1.00 94.69 74 GLN A C 1
ATOM 510 O O . GLN A 1 74 ? -3.286 -9.583 -4.106 1.00 94.69 74 GLN A O 1
ATOM 515 N N . LYS A 1 75 ? -5.531 -9.399 -4.096 1.00 95.94 75 LYS A N 1
ATOM 516 C CA . LYS A 1 75 ? -5.691 -9.504 -5.559 1.00 95.94 75 LYS A CA 1
ATOM 517 C C . LYS A 1 75 ? -5.067 -8.311 -6.279 1.00 95.94 75 LYS A C 1
ATOM 519 O O . LYS A 1 75 ? -4.368 -8.503 -7.271 1.00 95.94 75 LYS A O 1
ATOM 524 N N . LEU A 1 76 ? -5.265 -7.098 -5.762 1.00 95.38 76 LEU A N 1
ATOM 525 C CA . LEU A 1 76 ? -4.700 -5.868 -6.323 1.00 95.38 76 LEU A CA 1
ATOM 526 C C . LEU A 1 76 ? -3.166 -5.893 -6.353 1.00 95.38 76 LEU A C 1
ATOM 528 O O . LEU A 1 76 ? -2.567 -5.349 -7.275 1.00 95.38 76 LEU A O 1
ATOM 532 N N . GLN A 1 77 ? -2.532 -6.575 -5.397 1.00 93.31 77 GLN A N 1
ATOM 533 C CA . GLN A 1 77 ? -1.075 -6.720 -5.317 1.00 93.31 77 GLN A CA 1
ATOM 534 C C . GLN A 1 77 ? -0.508 -7.853 -6.190 1.00 93.31 77 GLN A C 1
ATOM 536 O O . GLN A 1 77 ? 0.700 -7.879 -6.439 1.00 93.31 77 GLN A O 1
ATOM 541 N N . GLN A 1 78 ? -1.349 -8.760 -6.709 1.00 94.25 78 GLN A N 1
ATOM 542 C CA . GLN A 1 78 ? -0.910 -9.911 -7.515 1.00 94.25 78 GLN A CA 1
ATOM 543 C C . GLN A 1 78 ? 0.029 -9.560 -8.677 1.00 94.25 78 GLN A C 1
ATOM 545 O O . GLN A 1 78 ? 0.991 -10.306 -8.874 1.00 94.25 78 GLN A O 1
ATOM 550 N N . PRO A 1 79 ? -0.168 -8.461 -9.439 1.00 92.25 79 PRO A N 1
ATOM 551 C CA . PRO A 1 79 ? 0.749 -8.104 -10.518 1.00 92.25 79 PRO A CA 1
ATOM 552 C C . PRO A 1 79 ? 2.188 -7.919 -10.025 1.00 92.25 79 PRO A C 1
ATOM 554 O O . PRO A 1 79 ? 3.127 -8.387 -10.668 1.00 92.25 79 PRO A O 1
ATOM 557 N N . LEU A 1 80 ? 2.362 -7.301 -8.853 1.00 88.44 80 LEU A N 1
ATOM 558 C CA . LEU A 1 80 ? 3.675 -7.080 -8.259 1.00 88.44 80 LEU A CA 1
ATOM 559 C C . LEU A 1 80 ? 4.284 -8.386 -7.730 1.00 88.44 80 LEU A C 1
ATOM 561 O O . LEU A 1 80 ? 5.467 -8.642 -7.954 1.00 88.44 80 LEU A O 1
ATOM 565 N N . THR A 1 81 ? 3.482 -9.240 -7.086 1.00 88.62 81 THR A N 1
ATOM 566 C CA . THR A 1 81 ? 3.927 -10.561 -6.607 1.00 88.62 81 THR A CA 1
ATOM 567 C C . THR A 1 81 ? 4.363 -11.463 -7.760 1.00 88.62 81 THR A C 1
ATOM 569 O O . THR A 1 81 ? 5.424 -12.085 -7.697 1.00 88.62 81 THR A O 1
ATOM 572 N N . ASN A 1 82 ? 3.580 -11.499 -8.840 1.00 89.69 82 ASN A N 1
ATOM 573 C CA . ASN A 1 82 ? 3.894 -12.259 -10.046 1.00 89.69 82 ASN A CA 1
ATOM 574 C C . ASN A 1 82 ? 5.201 -11.758 -10.677 1.00 89.69 82 ASN A C 1
ATOM 576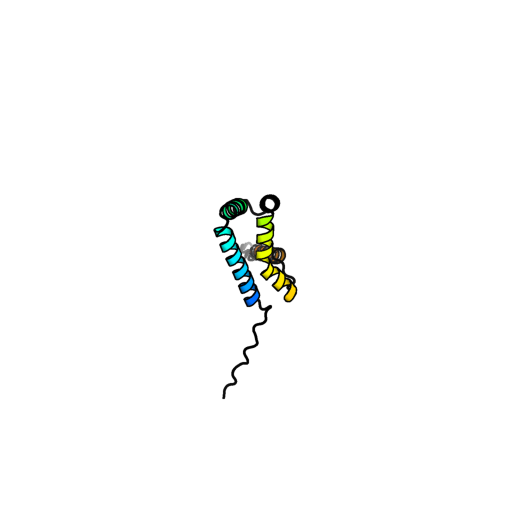 O O . ASN A 1 82 ? 6.094 -12.555 -10.967 1.00 89.69 82 ASN A O 1
ATOM 580 N N . LEU A 1 83 ? 5.352 -10.437 -10.811 1.00 88.50 83 LEU A N 1
ATOM 581 C CA . LEU A 1 83 ? 6.568 -9.846 -11.356 1.00 88.50 83 LEU A CA 1
ATOM 582 C C . LEU A 1 83 ? 7.798 -10.167 -10.497 1.00 88.50 83 LEU A C 1
ATOM 584 O O . LEU A 1 83 ? 8.825 -10.569 -11.038 1.00 88.50 83 LEU A O 1
ATOM 588 N N . SER A 1 84 ? 7.686 -10.057 -9.171 1.00 85.12 84 SER A N 1
ATOM 589 C CA . SER A 1 84 ? 8.766 -10.405 -8.241 1.00 85.12 84 SER A CA 1
ATOM 590 C C . SER A 1 84 ? 9.207 -11.866 -8.400 1.00 85.12 84 SER A C 1
ATOM 592 O O . SER A 1 84 ? 10.398 -12.136 -8.581 1.00 85.12 84 SER A O 1
ATOM 594 N N . GLY A 1 85 ? 8.249 -12.801 -8.451 1.00 85.69 85 GLY A N 1
ATOM 595 C CA . GLY A 1 85 ? 8.525 -14.225 -8.658 1.00 85.69 85 GLY A CA 1
ATOM 596 C C . GLY A 1 85 ? 9.167 -14.532 -10.014 1.00 85.69 85 GLY A C 1
ATOM 597 O O . GLY A 1 85 ? 10.099 -15.333 -10.092 1.00 85.69 85 GLY A O 1
ATOM 598 N N . ARG A 1 86 ? 8.721 -13.861 -11.082 1.00 86.19 86 ARG A N 1
ATOM 599 C CA . ARG A 1 86 ? 9.273 -14.036 -12.436 1.00 86.19 86 ARG A CA 1
ATOM 600 C C . ARG A 1 86 ? 10.670 -13.449 -12.592 1.00 86.19 86 ARG A C 1
ATOM 602 O O . ARG A 1 86 ? 11.503 -14.047 -13.265 1.00 86.19 86 ARG A O 1
ATOM 609 N N . CYS A 1 87 ? 10.922 -12.300 -11.977 1.00 87.88 87 CYS A N 1
ATOM 610 C CA . CYS A 1 87 ? 12.162 -11.552 -12.151 1.00 87.88 87 CYS A CA 1
ATOM 611 C C . CYS A 1 87 ? 13.220 -11.851 -11.087 1.00 87.88 87 CYS A C 1
ATOM 613 O O . CYS A 1 87 ? 14.308 -11.284 -11.156 1.00 87.88 87 CYS A O 1
ATOM 615 N N . LYS A 1 88 ? 12.915 -12.722 -10.107 1.00 80.12 88 LYS A N 1
ATOM 616 C CA . LYS A 1 88 ? 13.788 -13.043 -8.961 1.00 80.12 88 LYS A CA 1
ATOM 617 C C . LYS A 1 88 ? 14.387 -11.783 -8.324 1.00 80.12 88 LYS A C 1
ATOM 619 O O . LYS A 1 88 ? 15.551 -11.775 -7.930 1.00 80.12 88 LYS A O 1
ATOM 624 N N . LEU A 1 89 ? 13.605 -10.707 -8.257 1.00 72.94 89 LEU A N 1
ATOM 625 C CA . LEU A 1 89 ? 14.056 -9.443 -7.689 1.00 72.94 89 LEU A CA 1
ATOM 626 C C . LEU A 1 89 ? 14.298 -9.673 -6.191 1.00 72.94 89 LEU A C 1
ATOM 628 O O . LEU A 1 89 ? 13.334 -9.957 -5.478 1.00 72.94 89 LEU A O 1
ATOM 632 N N . PRO A 1 90 ? 15.533 -9.536 -5.670 1.00 63.06 90 PRO A N 1
ATOM 633 C CA . PRO A 1 90 ? 15.816 -9.720 -4.243 1.00 63.06 90 PRO A CA 1
ATOM 634 C C . PRO A 1 90 ? 15.312 -8.535 -3.395 1.00 63.06 90 PRO A C 1
ATOM 636 O O . PRO A 1 90 ? 15.879 -8.226 -2.350 1.00 63.06 90 PRO A O 1
ATOM 639 N N . VAL A 1 91 ? 14.282 -7.831 -3.872 1.00 64.62 91 VAL A N 1
ATOM 640 C CA . VAL A 1 91 ? 13.868 -6.514 -3.404 1.00 64.62 91 VAL A CA 1
ATOM 641 C C . VAL A 1 91 ? 12.381 -6.543 -3.067 1.00 64.62 91 VAL A C 1
ATOM 643 O O . VAL A 1 91 ? 11.514 -6.585 -3.937 1.00 64.62 91 VAL A O 1
ATOM 646 N N . THR A 1 92 ? 12.092 -6.513 -1.775 1.00 68.25 92 THR A N 1
ATOM 647 C CA . THR A 1 92 ? 10.754 -6.349 -1.205 1.00 68.25 92 THR A CA 1
ATOM 648 C C . THR A 1 92 ? 10.509 -4.879 -0.859 1.00 68.25 92 THR A C 1
ATOM 650 O O . THR A 1 92 ? 11.456 -4.120 -0.649 1.00 68.25 92 THR A O 1
ATOM 653 N N . ILE A 1 93 ? 9.242 -4.459 -0.760 1.00 70.94 93 ILE A N 1
ATOM 654 C CA . ILE A 1 93 ? 8.886 -3.089 -0.340 1.00 70.94 93 ILE A CA 1
ATOM 655 C C . ILE A 1 93 ? 9.588 -2.696 0.981 1.00 70.94 93 ILE A C 1
ATOM 657 O O . ILE A 1 93 ? 10.174 -1.613 1.022 1.00 70.94 93 ILE A O 1
ATOM 661 N N . PRO A 1 94 ? 9.642 -3.555 2.023 1.00 74.44 94 PRO A N 1
ATOM 662 C CA . PRO A 1 94 ? 10.413 -3.266 3.233 1.00 74.44 94 PRO A CA 1
ATOM 663 C C . PRO A 1 94 ? 11.909 -3.035 2.984 1.00 74.44 94 PRO A C 1
ATOM 665 O O . PRO A 1 94 ? 12.495 -2.142 3.590 1.00 74.44 94 PRO A O 1
ATOM 668 N N . GLN A 1 95 ? 12.535 -3.791 2.076 1.00 74.69 95 GLN A N 1
ATOM 669 C CA . GLN A 1 95 ? 13.949 -3.597 1.733 1.00 74.69 95 GLN A CA 1
ATOM 670 C C . GLN A 1 95 ? 14.180 -2.272 0.993 1.00 74.69 95 GLN A C 1
ATOM 672 O O . GLN A 1 95 ? 15.158 -1.590 1.286 1.00 74.69 95 GLN A O 1
ATOM 677 N N . VAL A 1 96 ? 13.279 -1.867 0.087 1.00 79.94 96 VAL A N 1
ATOM 678 C CA . VAL A 1 96 ? 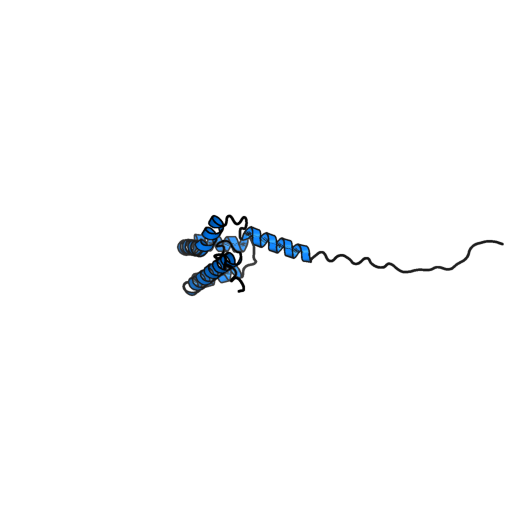13.348 -0.545 -0.574 1.00 79.94 96 VAL A CA 1
ATOM 679 C C . VAL A 1 96 ? 13.215 0.580 0.443 1.00 79.94 96 VAL A C 1
ATOM 681 O O . VAL A 1 96 ? 13.984 1.539 0.404 1.00 79.94 96 VAL A O 1
ATOM 684 N N . LEU A 1 97 ? 12.270 0.453 1.374 1.00 80.31 97 LEU A N 1
ATOM 685 C CA . LEU A 1 97 ? 12.067 1.452 2.416 1.00 80.31 97 LEU A CA 1
ATOM 686 C C . LEU A 1 97 ? 13.304 1.569 3.322 1.00 80.31 97 LEU A C 1
ATOM 688 O O . LEU A 1 97 ? 13.747 2.681 3.605 1.00 80.31 97 LEU A O 1
ATOM 692 N N . GLY A 1 98 ? 13.922 0.437 3.678 1.00 82.00 98 GLY A N 1
ATOM 693 C CA . GLY A 1 98 ? 15.183 0.406 4.422 1.00 82.00 98 GLY A CA 1
ATOM 694 C C . GLY A 1 98 ? 16.351 1.054 3.670 1.00 82.00 98 GLY A C 1
ATOM 695 O O . GLY A 1 98 ? 17.132 1.793 4.265 1.00 82.00 98 GLY A O 1
ATOM 696 N N . LEU A 1 99 ? 16.446 0.848 2.352 1.00 82.81 99 LEU A N 1
ATOM 697 C CA . LEU A 1 99 ? 17.447 1.508 1.503 1.00 82.81 99 LEU A CA 1
ATOM 698 C C . LEU A 1 99 ? 17.247 3.030 1.465 1.00 82.81 99 LEU A C 1
ATOM 700 O O . LEU A 1 99 ? 18.220 3.776 1.559 1.00 82.81 99 LEU A O 1
ATOM 704 N N . MET A 1 100 ? 15.998 3.501 1.373 1.00 84.31 100 MET A N 1
ATOM 705 C CA . MET A 1 100 ? 15.686 4.935 1.421 1.00 84.31 100 MET A CA 1
ATOM 706 C C . MET A 1 100 ? 16.025 5.550 2.785 1.00 84.31 100 MET A C 1
ATOM 708 O O . MET A 1 100 ? 16.631 6.618 2.833 1.00 84.31 100 MET A O 1
ATOM 712 N N . GLN A 1 101 ? 15.717 4.863 3.888 1.00 81.56 101 GLN A N 1
ATOM 713 C CA . GLN A 1 101 ? 16.080 5.313 5.237 1.00 81.56 101 GLN A CA 1
ATOM 714 C C . GLN A 1 101 ? 17.606 5.388 5.424 1.00 81.56 101 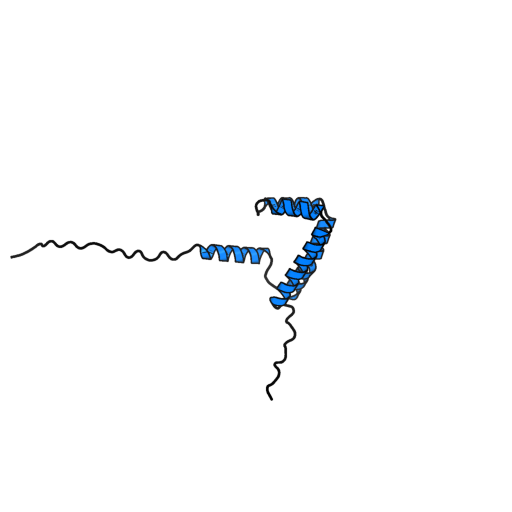GLN A C 1
ATOM 716 O O . GLN A 1 101 ? 18.111 6.374 5.962 1.00 81.56 101 GLN A O 1
ATOM 721 N N . ALA A 1 102 ? 18.352 4.401 4.917 1.00 79.94 102 ALA A N 1
ATOM 722 C CA . ALA A 1 102 ? 19.817 4.407 4.943 1.00 79.94 102 ALA A CA 1
ATOM 723 C C . ALA A 1 102 ? 20.418 5.544 4.091 1.00 79.94 102 ALA A C 1
ATOM 725 O O . ALA A 1 102 ? 21.398 6.180 4.493 1.00 79.94 102 ALA A O 1
ATOM 726 N N . ALA A 1 103 ? 19.809 5.849 2.940 1.00 79.75 103 ALA A N 1
ATOM 727 C CA . ALA A 1 103 ? 20.205 6.976 2.093 1.00 79.75 103 ALA A CA 1
ATOM 728 C C . ALA A 1 103 ? 19.945 8.339 2.769 1.00 79.75 103 ALA A C 1
ATOM 730 O O . ALA A 1 103 ? 20.742 9.265 2.636 1.00 79.75 103 ALA A O 1
ATOM 731 N N . GLN A 1 104 ? 18.865 8.469 3.546 1.00 76.88 104 GLN A N 1
ATOM 732 C CA . GLN A 1 104 ? 18.582 9.687 4.315 1.00 76.88 104 GLN A CA 1
ATOM 733 C C . GLN A 1 104 ? 19.541 9.870 5.501 1.00 76.88 104 GLN A C 1
ATOM 735 O O . GLN A 1 104 ? 19.917 10.998 5.815 1.00 76.88 104 GLN A O 1
ATOM 740 N N . GLN A 1 105 ? 20.000 8.780 6.123 1.00 66.19 105 GLN A N 1
ATOM 741 C CA . GLN A 1 105 ? 21.011 8.835 7.187 1.00 66.19 105 GLN A CA 1
ATOM 742 C C . GLN A 1 105 ? 22.395 9.264 6.678 1.00 66.19 105 GLN A C 1
ATOM 744 O O . GLN A 1 105 ? 23.159 9.877 7.422 1.00 66.19 105 GLN A O 1
ATOM 749 N N . SER A 1 106 ? 22.711 9.005 5.406 1.00 61.38 106 SER A N 1
ATOM 750 C CA . SER A 1 106 ? 23.980 9.423 4.792 1.00 61.38 106 SER A CA 1
ATOM 751 C C . SER A 1 106 ? 24.010 10.909 4.398 1.00 61.38 106 SER A C 1
ATOM 753 O O . SER A 1 106 ? 25.085 11.445 4.144 1.00 61.38 106 SER A O 1
ATOM 755 N N . GLY A 1 107 ? 22.868 11.608 4.435 1.00 56.38 107 GLY A N 1
ATOM 756 C CA . GLY A 1 107 ? 22.778 13.061 4.234 1.00 56.38 107 GLY A CA 1
ATOM 757 C C . GLY A 1 107 ? 23.070 13.915 5.478 1.00 56.38 107 GLY A C 1
ATOM 758 O O . GLY A 1 107 ? 23.128 15.136 5.363 1.00 56.38 107 GLY A O 1
ATOM 759 N N . ALA A 1 108 ? 23.254 13.307 6.659 1.00 55.28 108 ALA A N 1
ATOM 760 C CA . ALA A 1 108 ? 23.464 14.023 7.926 1.00 55.28 108 ALA A CA 1
ATOM 761 C C . ALA A 1 108 ? 24.938 14.129 8.369 1.00 55.28 108 ALA A C 1
ATOM 763 O O . ALA A 1 108 ? 25.225 14.756 9.387 1.00 55.28 108 ALA A O 1
ATOM 764 N N . ALA A 1 109 ? 25.885 13.561 7.618 1.00 51.41 109 ALA A N 1
ATOM 765 C CA . ALA A 1 109 ? 27.314 13.732 7.871 1.00 51.41 109 ALA A CA 1
ATOM 766 C C . ALA A 1 109 ? 27.888 14.791 6.918 1.00 51.41 109 ALA A C 1
ATOM 768 O O . ALA A 1 109 ? 28.515 14.474 5.908 1.00 51.41 109 ALA A O 1
ATOM 769 N N . GLN A 1 110 ? 27.669 16.069 7.237 1.00 54.66 110 GLN A N 1
ATOM 770 C CA . GLN A 1 110 ? 28.533 17.120 6.700 1.00 54.66 110 GLN A CA 1
ATOM 771 C C . GLN A 1 110 ? 29.970 16.832 7.167 1.00 54.66 110 GLN A C 1
ATOM 773 O O . GLN A 1 110 ? 30.175 16.634 8.368 1.00 54.66 110 GLN A O 1
ATOM 778 N N . PRO A 1 111 ? 30.980 16.816 6.279 1.00 49.78 111 PRO A N 1
ATOM 779 C CA . PRO A 1 111 ? 32.355 16.860 6.736 1.00 49.78 111 PRO A CA 1
ATOM 780 C C . PRO A 1 111 ? 32.541 18.208 7.431 1.00 49.78 111 PRO A C 1
ATOM 782 O O . PRO A 1 111 ? 32.392 19.261 6.810 1.00 49.78 111 PRO A O 1
ATOM 785 N N . ALA A 1 112 ? 32.823 18.176 8.733 1.00 53.34 112 ALA A N 1
ATOM 786 C CA . ALA A 1 112 ? 33.301 19.346 9.444 1.00 53.34 112 ALA A CA 1
ATOM 787 C C . ALA A 1 112 ? 34.513 19.884 8.670 1.00 53.34 112 ALA A C 1
ATOM 789 O O . ALA A 1 112 ? 35.533 19.203 8.550 1.00 53.34 112 ALA A O 1
ATOM 790 N N . ALA A 1 113 ? 34.378 21.077 8.088 1.00 57.91 113 ALA A N 1
ATOM 791 C CA . ALA A 1 113 ? 35.514 21.789 7.532 1.00 57.91 113 ALA A CA 1
ATOM 792 C C . ALA A 1 113 ? 36.573 21.927 8.640 1.00 57.91 113 ALA A C 1
ATOM 794 O O . ALA A 1 113 ? 36.202 22.222 9.783 1.00 57.91 113 ALA A O 1
ATOM 795 N N . PRO A 1 114 ? 37.872 21.717 8.361 1.00 49.75 114 PRO A N 1
ATOM 796 C CA . PRO A 1 114 ? 38.885 21.971 9.366 1.00 49.75 114 PRO A CA 1
ATOM 797 C C . PRO A 1 114 ? 38.825 23.459 9.707 1.00 49.75 114 PRO A C 1
ATOM 799 O O . PRO A 1 114 ? 38.992 24.318 8.839 1.00 49.75 114 PRO A O 1
ATOM 802 N N . ALA A 1 115 ? 38.541 23.763 10.973 1.00 53.28 115 ALA A N 1
ATOM 803 C CA . ALA A 1 115 ? 38.696 25.102 11.504 1.00 53.28 115 ALA A CA 1
ATOM 804 C C . ALA A 1 115 ? 40.158 25.507 11.284 1.00 53.28 115 ALA A C 1
ATOM 806 O O . ALA A 1 115 ? 41.067 24.953 11.904 1.00 53.28 115 ALA A O 1
ATOM 807 N N . ALA A 1 116 ? 40.388 26.438 10.359 1.00 52.16 116 ALA A N 1
ATOM 808 C CA . ALA A 1 116 ? 41.666 27.105 10.208 1.00 52.16 116 ALA A CA 1
ATOM 809 C C . ALA A 1 116 ? 41.937 27.883 11.501 1.00 52.16 116 ALA A C 1
ATOM 811 O O . ALA A 1 116 ? 41.441 28.991 11.698 1.00 52.16 116 ALA A O 1
ATOM 812 N N . ALA A 1 117 ? 42.682 27.267 12.414 1.00 51.19 117 ALA A N 1
ATOM 813 C CA . ALA A 1 117 ? 43.192 27.927 13.598 1.00 51.19 117 ALA A CA 1
ATOM 814 C C . ALA A 1 117 ? 44.383 28.808 13.195 1.00 51.19 117 ALA A C 1
ATOM 816 O O . ALA A 1 117 ? 45.513 28.343 13.090 1.00 51.19 117 ALA A O 1
ATOM 817 N N . SER A 1 118 ? 44.112 30.092 12.991 1.00 52.22 118 SER A N 1
ATOM 818 C CA . SER A 1 118 ? 45.060 31.173 13.273 1.00 52.22 118 SER A CA 1
ATOM 819 C C . SER A 1 118 ? 44.387 32.008 14.359 1.00 52.22 118 SER A C 1
ATOM 821 O O . SER A 1 118 ? 43.233 32.390 14.150 1.00 52.22 118 SER A O 1
ATOM 823 N N . PRO A 1 119 ? 45.020 32.276 15.517 1.00 53.78 119 PRO A N 1
ATOM 824 C CA . PRO A 1 119 ? 46.149 33.212 15.544 1.00 53.78 119 PRO A CA 1
ATOM 825 C C . PRO A 1 119 ? 47.194 32.942 16.652 1.00 53.78 119 PRO A C 1
ATOM 827 O O . PRO A 1 119 ? 46.935 32.219 17.605 1.00 53.78 119 PRO A O 1
ATOM 830 N N . VAL A 1 120 ? 48.358 33.594 16.551 1.00 44.72 120 VAL A N 1
ATOM 831 C CA . VAL A 1 120 ? 48.906 34.539 17.554 1.00 44.72 120 VAL A CA 1
ATOM 832 C C . VAL A 1 120 ? 50.439 34.572 17.497 1.00 44.72 120 VAL A C 1
ATOM 834 O O . VAL A 1 120 ? 51.126 33.616 17.840 1.00 44.72 120 VAL A O 1
ATOM 837 N N . SER A 1 121 ? 50.986 35.709 17.068 1.00 54.66 121 SER A N 1
ATOM 838 C CA . SER A 1 121 ? 52.375 36.074 17.356 1.00 54.66 121 SER A CA 1
ATOM 839 C C . SER A 1 121 ? 52.500 36.479 18.825 1.00 54.66 121 SER A C 1
ATOM 841 O O . SER A 1 121 ? 51.633 37.200 19.322 1.00 54.66 121 SER A O 1
ATOM 843 N N . PRO A 1 122 ? 53.634 36.181 19.473 1.00 53.12 122 PRO A N 1
ATOM 844 C CA . PRO A 1 122 ? 54.234 37.187 20.335 1.00 53.12 122 PRO A CA 1
ATOM 845 C C . PRO A 1 122 ? 55.704 37.420 19.978 1.00 53.12 122 PRO A C 1
ATOM 847 O O . PRO A 1 122 ? 56.531 36.511 19.955 1.00 53.12 122 PRO A O 1
ATOM 850 N N . ALA A 1 123 ? 56.019 38.688 19.728 1.00 50.66 123 ALA A N 1
ATOM 851 C CA . ALA A 1 123 ? 57.360 39.222 19.872 1.00 50.66 123 ALA A CA 1
ATOM 852 C C . ALA A 1 123 ? 57.619 39.473 21.364 1.00 50.66 123 ALA A C 1
ATOM 854 O O . ALA A 1 123 ? 56.848 40.200 21.983 1.00 50.66 123 ALA A O 1
ATOM 855 N N . ALA A 1 124 ? 58.695 38.917 21.924 1.00 47.41 124 ALA A N 1
ATOM 856 C CA . ALA A 1 124 ? 59.515 39.579 22.943 1.00 47.41 124 ALA A CA 1
ATOM 857 C C . ALA A 1 124 ? 60.786 38.763 23.214 1.00 47.41 124 ALA A C 1
ATOM 859 O O . ALA A 1 124 ? 60.754 37.555 23.429 1.00 47.41 124 ALA A O 1
ATOM 860 N N . ALA A 1 125 ? 61.902 39.479 23.159 1.00 52.06 125 ALA A N 1
ATOM 861 C CA . ALA A 1 125 ? 63.273 39.013 23.172 1.00 52.06 125 ALA A CA 1
ATOM 862 C C . ALA A 1 125 ? 63.734 38.426 24.516 1.00 52.06 125 ALA A C 1
ATOM 864 O O . ALA A 1 125 ? 63.310 38.859 25.586 1.00 52.06 125 ALA A O 1
ATOM 865 N N . THR A 1 126 ? 64.704 37.510 24.461 1.00 48.66 126 THR A N 1
ATOM 866 C CA . THR A 1 126 ? 65.592 37.189 25.587 1.00 48.66 126 THR A CA 1
ATOM 867 C C . THR A 1 126 ? 66.956 36.733 25.053 1.00 48.66 126 THR A C 1
ATOM 869 O O . THR A 1 126 ? 67.066 35.635 24.515 1.00 48.66 126 THR A O 1
ATOM 872 N N . GLY A 1 127 ? 67.999 37.555 25.251 1.00 50.78 127 GLY A N 1
ATOM 873 C CA . GLY A 1 127 ? 69.356 37.053 25.513 1.00 50.78 127 GLY A CA 1
ATOM 874 C C . GLY A 1 127 ? 70.545 37.560 24.671 1.00 50.78 127 GLY A C 1
ATOM 875 O O . GLY A 1 127 ? 70.656 37.214 23.504 1.00 50.78 127 GLY A O 1
ATOM 876 N N . HIS A 1 128 ? 71.502 38.174 25.393 1.00 47.97 128 HIS A N 1
ATOM 877 C CA . HIS A 1 128 ? 72.977 38.179 25.220 1.00 47.97 128 HIS A CA 1
ATOM 878 C C . HIS A 1 128 ? 73.550 39.010 24.047 1.00 47.97 128 HIS A C 1
ATOM 880 O O . HIS A 1 128 ? 73.329 38.679 22.892 1.00 47.97 128 HIS A O 1
ATOM 886 N N . ARG A 1 129 ? 74.324 40.087 24.249 1.00 57.47 129 ARG A N 1
ATOM 887 C CA . ARG A 1 129 ? 75.483 40.325 25.134 1.00 57.47 129 ARG A CA 1
ATOM 888 C C . ARG A 1 129 ? 75.657 41.817 25.426 1.00 57.47 129 ARG A C 1
ATOM 890 O O . ARG A 1 129 ? 75.250 42.620 24.561 1.00 57.47 129 ARG A O 1
#

Secondary structure (DSSP, 8-state):
-PPPP--PPPPTTSHHHHHHHHHHHHHHHHHHHHH-HHHHHHHHHHHTSPTTHHHHHHHHHHHHH-HHHHHHHHHHHHHHHHHHHHHT----HHHHHHHHHHHHHTTS---------------------

Foldseek 3Di:
DDDDPDPPDPDCLPPVVLVVLVVQLVVVVVVVCVVVVVVVVQLVVLVPPDPDPVSVVSVVVVCVVVVVVVVVNVVSCVSNVVSCVVNVPPDDPVNVVVVVVVVVVVVPDDPDDPPPDDDDDDDDDDDDD

Radius of gyration: 28.61 Å; chains: 1; bounding box: 92×55×71 Å

pLDDT: mean 80.8, std 17.89, range [44.72, 98.44]

InterPro domains:
  IPR030937 Hemophore Rv0203 [TIGR04530] (3-105)
  IPR032407 Haemophore, haem-binding [PF16525] (11-88)
  IPR032407 Haemophore, haem-binding [TIGR04529] (13-89)
  IPR038378 Haemophore, haem-binding domain superfamily [G3DSA:1.20.20.20] (8-108)